Protein AF-A0A925WBC9-F1 (afdb_monomer)

Nearest PDB structures (foldseek):
  9fek-assembly1_D  TM=9.875E-01  e=4.833E-14  Candidatus Nitrospira inopinata
  7esr-assembly1_A  TM=9.666E-01  e=9.501E-12  Synechocystis sp. PCC 6803
  8ryi-assembly1_F  TM=8.924E-01  e=4.440E-08  Aminobacter niigataensis
  8x3g-assembly1_E  TM=9.034E-01  e=8.592E-08  Aminobacter sp. NyZ550
  8ryi-assembly1_D  TM=9.037E-01  e=9.805E-08  Aminobacter niigataensis

Radius of gyration: 14.94 Å; Cα contacts (8 Å, |Δi|>4): 147; chains: 1; bounding box: 36×27×47 Å

Solvent-accessible surface area (backbone atoms only — not comparable to full-atom values): 5908 Å² total; per-residue (Å²): 109,68,71,59,51,55,61,58,51,63,90,45,96,65,41,70,47,79,40,59,52,45,56,30,20,28,94,64,24,60,8,28,90,61,68,33,82,86,39,42,53,71,72,55,51,56,49,49,41,45,56,54,31,55,69,48,62,62,78,46,71,50,80,42,58,77,28,74,95,49,26,68,91,44,45,26,61,50,53,53,50,47,54,52,52,49,32,52,52,28,20,56,74,64,62,49,50,88,70,81,76,88,128

Foldseek 3Di:
DVVVLCVQPVVDPAHEAEAELLLAACVQAQQFPDNDHPHDHLVVLLVVLLVNLLPAAHPYYDYDRGHPVRQDPCRSVVSSVVSVVSSVVSNVVNVNDDDPDDD

pLDDT: mean 94.4, std 6.64, range [55.97, 98.38]

Sequence (103 aa):
AQRALDVAWDGADAVWLSFDVDCLDAAFVPGTGWPEPGGFLPREVLKFIQIIADAAPLAGMEVVECSPPYDNAEITALIATRVICDTLGCLVRSGHLPRRADS

Mean predicted aligned error: 3.59 Å

Structure (mmCIF, N/CA/C/O backbone):
data_AF-A0A925WBC9-F1
#
_entry.id   AF-A0A925WBC9-F1
#
loop_
_atom_site.group_PDB
_atom_site.id
_atom_site.type_symbol
_atom_site.label_atom_id
_atom_site.label_alt_id
_atom_site.label_comp_id
_atom_site.label_asym_id
_atom_site.label_entity_id
_atom_site.label_seq_id
_atom_site.pdbx_PDB_ins_code
_atom_site.Cartn_x
_atom_site.Cartn_y
_atom_site.Cartn_z
_atom_site.occupancy
_atom_site.B_iso_or_equiv
_atom_site.auth_seq_id
_atom_site.auth_comp_id
_atom_site.auth_asym_id
_atom_site.auth_atom_id
_atom_site.pdbx_PDB_model_num
ATOM 1 N N . ALA A 1 1 ? -15.939 -0.891 -3.368 1.00 73.81 1 ALA A N 1
ATOM 2 C CA . ALA A 1 1 ? -15.394 -0.490 -2.056 1.00 73.81 1 ALA A CA 1
ATOM 3 C C . ALA A 1 1 ? -16.293 -0.933 -0.900 1.00 73.81 1 ALA A C 1
ATOM 5 O O . ALA A 1 1 ? -15.864 -1.825 -0.191 1.00 73.81 1 ALA A O 1
ATOM 6 N N . GLN A 1 2 ? -17.532 -0.431 -0.752 1.00 86.50 2 GLN A N 1
ATOM 7 C CA . GLN A 1 2 ? -18.385 -0.743 0.417 1.00 86.50 2 GLN A CA 1
ATOM 8 C C . GLN A 1 2 ? -18.514 -2.243 0.719 1.00 86.50 2 GLN A C 1
ATOM 10 O O . GLN A 1 2 ? -18.143 -2.679 1.795 1.00 86.50 2 GLN A O 1
ATOM 15 N N . ARG A 1 3 ? -18.898 -3.052 -0.276 1.00 94.31 3 ARG A N 1
ATOM 16 C CA . ARG A 1 3 ? -19.011 -4.509 -0.103 1.00 94.31 3 ARG A CA 1
ATOM 17 C C . ARG A 1 3 ? -17.716 -5.178 0.381 1.00 94.31 3 ARG A C 1
ATOM 19 O O . ARG A 1 3 ? -17.786 -6.153 1.112 1.00 94.31 3 ARG A O 1
ATOM 26 N N . ALA A 1 4 ? -16.549 -4.693 -0.047 1.00 92.69 4 ALA A N 1
ATOM 27 C CA . ALA A 1 4 ? -15.270 -5.254 0.387 1.00 92.69 4 ALA A CA 1
ATOM 28 C C . ALA A 1 4 ? -14.982 -4.911 1.855 1.00 92.69 4 ALA A C 1
ATOM 30 O O . ALA 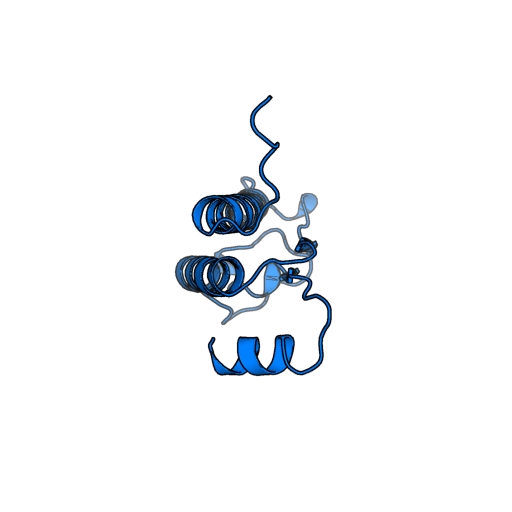A 1 4 ? -14.483 -5.758 2.583 1.00 92.69 4 ALA A O 1
ATOM 31 N N . LEU A 1 5 ? -15.351 -3.702 2.291 1.00 94.31 5 LEU A N 1
ATOM 32 C CA . LEU A 1 5 ? -15.261 -3.303 3.694 1.00 94.31 5 LEU A CA 1
ATOM 33 C C . LEU A 1 5 ? -16.221 -4.113 4.562 1.00 94.31 5 LEU A C 1
ATOM 35 O O . LEU A 1 5 ? -15.799 -4.621 5.591 1.00 94.31 5 LEU A O 1
ATOM 39 N N . ASP A 1 6 ? -17.469 -4.284 4.122 1.00 95.12 6 ASP A N 1
ATOM 40 C CA . ASP A 1 6 ? -18.463 -5.069 4.860 1.00 95.12 6 ASP A CA 1
ATOM 41 C C . ASP A 1 6 ? -17.954 -6.498 5.099 1.00 95.12 6 ASP A C 1
ATOM 43 O O . ASP A 1 6 ? -18.025 -6.999 6.213 1.00 95.12 6 ASP A O 1
ATOM 47 N N . VAL A 1 7 ? -17.371 -7.126 4.070 1.00 96.25 7 VAL A N 1
ATOM 48 C CA . VAL A 1 7 ? -16.775 -8.467 4.181 1.00 96.25 7 VAL A CA 1
ATOM 49 C C . VAL A 1 7 ? -15.535 -8.471 5.075 1.00 96.25 7 VAL A C 1
ATOM 51 O O . VAL A 1 7 ? -15.364 -9.400 5.854 1.00 96.25 7 VAL A O 1
ATOM 54 N N . ALA A 1 8 ? -14.665 -7.463 4.971 1.00 95.19 8 ALA A N 1
ATOM 55 C CA . ALA A 1 8 ? -13.442 -7.401 5.771 1.00 95.19 8 ALA A CA 1
ATOM 56 C C . ALA A 1 8 ? -13.725 -7.248 7.274 1.00 95.19 8 ALA A C 1
ATOM 58 O O . ALA A 1 8 ? -12.960 -7.753 8.090 1.00 95.19 8 ALA A O 1
ATOM 59 N N . TRP A 1 9 ? -14.809 -6.557 7.629 1.00 95.31 9 TRP A N 1
ATOM 60 C CA . TRP A 1 9 ? -15.174 -6.256 9.014 1.00 95.31 9 TRP A CA 1
ATOM 61 C C . TRP A 1 9 ? -16.192 -7.227 9.626 1.00 95.31 9 TRP A C 1
ATOM 63 O O . TRP A 1 9 ? -16.422 -7.173 10.835 1.00 95.31 9 TRP A O 1
ATOM 73 N N . ASP A 1 10 ? -16.800 -8.116 8.839 1.00 96.50 10 ASP A N 1
ATOM 74 C CA . ASP A 1 10 ? -17.783 -9.084 9.333 1.00 96.50 10 ASP A CA 1
ATOM 75 C C . ASP A 1 10 ? -17.135 -10.112 10.277 1.00 96.50 10 ASP A C 1
ATOM 77 O O . ASP A 1 10 ? -16.441 -11.036 9.854 1.00 96.50 10 ASP A O 1
ATOM 81 N N . GLY A 1 11 ? -17.341 -9.923 11.583 1.00 96.19 11 GLY A N 1
ATOM 82 C CA . GLY A 1 11 ? -16.818 -10.802 12.631 1.00 96.19 11 GLY A CA 1
ATOM 83 C C . GLY A 1 11 ? -15.312 -10.681 12.896 1.00 96.19 11 GLY A C 1
ATOM 84 O O . GLY A 1 11 ? -14.767 -11.527 13.604 1.00 96.19 11 GLY A O 1
ATOM 85 N N . ALA A 1 12 ? -14.641 -9.661 12.353 1.00 96.50 12 ALA A N 1
ATOM 86 C CA . ALA A 1 12 ? -13.211 -9.438 12.552 1.00 96.50 12 ALA A CA 1
ATOM 87 C C . ALA A 1 12 ? -12.939 -8.473 13.718 1.00 96.50 12 ALA A C 1
ATOM 89 O O . ALA A 1 12 ? -13.455 -7.357 13.745 1.00 96.50 12 ALA A O 1
ATOM 90 N N . ASP A 1 13 ? -12.062 -8.868 14.645 1.00 95.50 13 ASP A N 1
ATOM 91 C CA . ASP A 1 13 ? -11.597 -7.986 15.729 1.00 95.50 13 ASP A CA 1
ATOM 92 C C . ASP A 1 13 ? -10.668 -6.869 15.218 1.00 95.50 13 ASP A C 1
ATOM 94 O O . ASP A 1 13 ? -10.522 -5.822 15.850 1.00 95.50 13 ASP A O 1
ATOM 98 N N . ALA A 1 14 ? -10.010 -7.101 14.079 1.00 95.62 14 ALA A N 1
ATOM 99 C CA . ALA A 1 14 ? -9.069 -6.181 13.463 1.00 95.62 14 ALA A CA 1
ATOM 100 C C . ALA A 1 14 ? -8.911 -6.450 11.961 1.00 95.62 14 ALA A C 1
ATOM 102 O O . ALA A 1 14 ? -8.966 -7.596 11.517 1.00 95.62 14 ALA A O 1
ATOM 103 N N . VAL A 1 15 ? -8.622 -5.393 11.199 1.00 96.56 15 VAL A N 1
ATOM 104 C CA . VAL A 1 15 ? -8.320 -5.466 9.762 1.00 96.56 15 VAL A CA 1
ATOM 105 C C . VAL A 1 15 ? -6.904 -4.962 9.494 1.00 96.56 15 VAL A C 1
ATOM 107 O O . VAL A 1 15 ? -6.479 -3.935 10.031 1.00 96.56 15 VAL A O 1
ATOM 110 N N . TRP A 1 16 ? -6.181 -5.693 8.646 1.00 97.12 16 TRP A N 1
ATOM 111 C CA . TRP A 1 16 ? -4.835 -5.371 8.175 1.00 97.12 16 TRP A CA 1
ATOM 112 C C . TRP A 1 16 ? -4.869 -5.011 6.690 1.00 97.12 16 TRP A C 1
ATOM 114 O O . TRP A 1 16 ? -5.457 -5.739 5.890 1.00 97.12 16 TRP A O 1
ATOM 124 N N . LEU A 1 17 ? -4.230 -3.902 6.315 1.00 97.38 17 LEU A N 1
ATOM 125 C CA . LEU A 1 17 ? -4.103 -3.498 4.917 1.00 97.38 17 LEU A CA 1
ATOM 126 C C . LEU A 1 17 ? -2.781 -4.016 4.338 1.00 97.38 17 LEU A C 1
ATOM 128 O O . LEU A 1 17 ? -1.740 -3.388 4.509 1.00 97.38 17 LEU A O 1
ATOM 132 N N . SER A 1 18 ? -2.829 -5.143 3.632 1.00 97.62 18 SER A N 1
ATOM 133 C CA . SER A 1 18 ? -1.713 -5.584 2.791 1.00 97.62 18 SER A CA 1
ATOM 134 C C . SER A 1 18 ? -1.862 -4.955 1.410 1.00 97.62 18 SER A C 1
ATOM 136 O O . SER A 1 18 ? -2.885 -5.150 0.748 1.00 97.62 18 SER A O 1
ATOM 138 N N . PHE A 1 19 ? -0.896 -4.125 1.020 1.00 98.06 19 PHE A N 1
ATOM 139 C CA . PHE A 1 19 ? -0.916 -3.416 -0.251 1.00 98.06 19 PHE A CA 1
ATOM 140 C C . PHE A 1 19 ? 0.192 -3.924 -1.171 1.00 98.06 19 PHE A C 1
ATOM 142 O O . PHE A 1 19 ? 1.371 -3.667 -0.937 1.00 98.06 19 PHE A O 1
ATOM 149 N N . ASP A 1 20 ? -0.207 -4.608 -2.235 1.00 97.44 20 ASP A N 1
ATOM 150 C CA . ASP A 1 20 ? 0.687 -5.023 -3.307 1.00 97.44 20 ASP A CA 1
ATOM 151 C C . ASP A 1 20 ? 0.823 -3.908 -4.352 1.00 97.44 20 ASP A C 1
ATOM 153 O O . ASP A 1 20 ? -0.189 -3.405 -4.853 1.00 97.44 20 ASP A O 1
ATOM 157 N N . VAL A 1 21 ? 2.049 -3.480 -4.670 1.00 97.19 21 VAL A N 1
ATOM 158 C CA . VAL A 1 21 ? 2.259 -2.435 -5.685 1.00 97.19 21 VAL A CA 1
ATOM 159 C C . VAL A 1 21 ? 1.913 -2.909 -7.090 1.00 97.19 21 VAL A C 1
ATOM 161 O O . VAL A 1 21 ? 1.552 -2.068 -7.914 1.00 97.19 21 VAL A O 1
ATOM 164 N N . ASP A 1 22 ? 1.981 -4.213 -7.369 1.00 95.50 22 ASP A N 1
ATOM 165 C CA . ASP A 1 22 ? 1.707 -4.748 -8.706 1.00 95.50 22 ASP A CA 1
ATOM 166 C C . ASP A 1 22 ? 0.212 -4.798 -9.059 1.00 95.50 22 ASP A C 1
ATOM 168 O O . ASP A 1 22 ? -0.148 -5.002 -10.216 1.00 95.50 22 ASP A O 1
ATOM 172 N N . CYS A 1 23 ? -0.670 -4.466 -8.104 1.00 96.25 23 CYS A N 1
ATOM 173 C CA . CYS A 1 23 ? -2.081 -4.223 -8.401 1.00 96.25 23 CYS A CA 1
ATOM 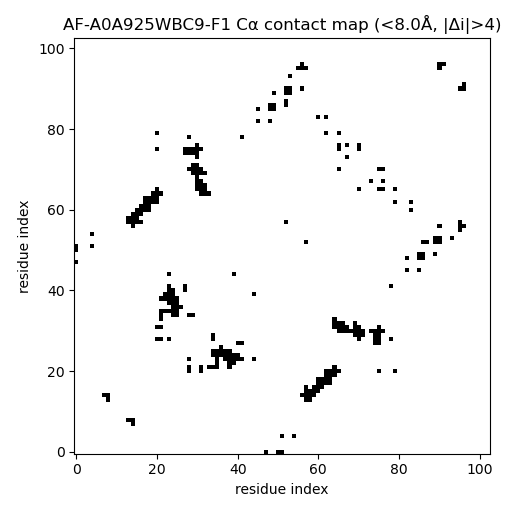174 C C . CYS A 1 23 ? -2.292 -2.973 -9.275 1.00 96.25 23 CYS A C 1
ATOM 176 O O . CYS A 1 23 ? -3.362 -2.803 -9.876 1.00 96.25 23 CYS A O 1
ATOM 178 N N . LEU A 1 24 ? -1.304 -2.068 -9.326 1.00 97.44 24 LEU A N 1
ATOM 179 C CA . LEU A 1 24 ? -1.288 -0.975 -10.288 1.00 97.44 24 LEU A CA 1
ATOM 180 C C . LEU A 1 24 ? -0.918 -1.487 -11.674 1.00 97.44 24 LEU A C 1
ATOM 182 O O . LEU A 1 24 ? -0.102 -2.385 -11.829 1.00 97.44 24 LEU A O 1
ATOM 186 N N . ASP A 1 25 ? -1.459 -0.834 -12.699 1.00 97.31 25 ASP A N 1
ATOM 187 C CA . ASP A 1 25 ? -1.030 -1.103 -14.066 1.00 97.31 25 ASP A CA 1
ATOM 188 C C . ASP A 1 25 ? 0.492 -0.931 -14.208 1.00 97.31 25 ASP A C 1
ATOM 190 O O . ASP A 1 25 ? 1.062 0.077 -13.766 1.00 97.31 25 ASP A O 1
ATOM 194 N N . ALA A 1 26 ? 1.132 -1.906 -14.861 1.00 95.38 26 ALA A N 1
ATOM 195 C CA . ALA A 1 26 ? 2.579 -1.979 -15.055 1.00 95.38 26 ALA A CA 1
ATOM 196 C C . ALA A 1 26 ? 3.215 -0.693 -15.616 1.00 95.38 26 ALA A C 1
ATOM 198 O O . ALA A 1 26 ? 4.399 -0.446 -15.384 1.00 95.38 26 ALA A O 1
ATOM 199 N N . ALA A 1 27 ? 2.457 0.157 -16.323 1.00 95.25 27 ALA A N 1
ATOM 200 C CA . ALA A 1 27 ? 2.954 1.445 -16.805 1.00 95.25 27 ALA A CA 1
ATOM 201 C C . ALA A 1 27 ? 3.346 2.422 -15.677 1.00 95.25 27 ALA A C 1
ATOM 203 O O . ALA A 1 27 ? 4.086 3.374 -15.931 1.00 95.25 27 ALA A O 1
ATOM 204 N N . PHE A 1 28 ? 2.855 2.215 -14.451 1.00 96.25 28 PHE A N 1
ATOM 205 C CA . PHE A 1 28 ? 3.083 3.102 -13.305 1.00 96.25 28 PHE A CA 1
ATOM 206 C C . PHE A 1 28 ? 3.976 2.504 -12.220 1.00 96.25 28 PHE A C 1
ATOM 208 O O . PHE A 1 28 ? 4.409 3.242 -11.339 1.00 96.25 28 PHE A O 1
ATOM 215 N N . VAL A 1 29 ? 4.243 1.200 -12.265 1.00 96.56 29 VAL A N 1
ATOM 216 C CA . VAL A 1 29 ? 5.023 0.477 -11.250 1.00 96.56 29 VAL A CA 1
ATOM 217 C C . VAL A 1 29 ? 6.073 -0.418 -11.915 1.00 96.56 29 VAL A C 1
ATOM 219 O O . VAL A 1 29 ? 6.008 -1.636 -11.813 1.00 96.56 29 VAL A O 1
ATOM 222 N N . PRO A 1 30 ? 7.061 0.146 -12.636 1.00 95.19 30 PRO A N 1
ATOM 223 C CA . PRO A 1 30 ? 8.072 -0.661 -13.328 1.00 95.19 30 PRO A CA 1
ATOM 224 C C . PRO A 1 30 ? 8.976 -1.456 -12.369 1.00 95.19 30 PRO A C 1
ATOM 226 O O . PRO A 1 30 ? 9.616 -2.423 -12.773 1.00 95.19 30 PRO A O 1
ATOM 229 N N . GLY A 1 31 ? 9.036 -1.044 -11.105 1.00 96.38 31 GLY A N 1
ATOM 230 C CA . GLY A 1 31 ? 9.857 -1.607 -10.046 1.00 96.38 31 GLY A CA 1
ATOM 231 C C . GLY A 1 31 ? 9.169 -2.698 -9.241 1.00 96.38 31 GLY A C 1
ATOM 232 O O . GLY A 1 31 ? 9.293 -2.682 -8.024 1.00 96.38 31 GLY A O 1
ATOM 233 N N . THR A 1 32 ? 8.454 -3.618 -9.888 1.00 95.88 32 THR A N 1
ATOM 234 C CA . THR A 1 32 ? 7.942 -4.857 -9.273 1.00 95.88 32 THR A CA 1
ATOM 235 C C . THR A 1 32 ? 8.597 -6.084 -9.909 1.00 95.88 32 THR A C 1
ATOM 237 O O . THR A 1 32 ? 9.100 -6.023 -11.034 1.00 95.88 32 THR A O 1
ATOM 240 N N . GLY A 1 33 ? 8.625 -7.206 -9.184 1.00 93.62 33 GLY A N 1
ATOM 241 C CA . GLY A 1 33 ? 9.048 -8.497 -9.729 1.00 93.62 33 GLY A CA 1
ATOM 242 C C . GLY A 1 33 ? 8.082 -9.061 -10.777 1.00 93.62 33 GLY A C 1
ATOM 243 O O . GLY A 1 33 ? 8.512 -9.847 -11.626 1.00 93.62 33 GLY A O 1
ATOM 244 N N . TRP A 1 34 ? 6.812 -8.645 -10.747 1.00 94.31 34 TRP A N 1
ATOM 245 C CA . TRP A 1 34 ? 5.760 -9.185 -11.606 1.00 94.31 34 TRP A CA 1
ATOM 246 C C . TRP A 1 34 ? 4.861 -8.081 -12.198 1.00 94.31 34 TRP A C 1
ATOM 248 O O . TRP A 1 34 ? 3.777 -7.808 -11.698 1.00 94.31 34 TRP A O 1
ATOM 258 N N . PRO A 1 35 ? 5.297 -7.392 -13.267 1.00 91.69 35 PRO A N 1
ATOM 259 C CA . PRO A 1 35 ? 4.515 -6.304 -13.851 1.00 91.69 35 PRO A CA 1
ATOM 260 C C . PRO A 1 35 ? 3.262 -6.826 -14.575 1.00 91.69 35 PRO A C 1
ATOM 262 O O . PRO A 1 35 ? 3.371 -7.473 -15.622 1.00 91.69 35 PRO A O 1
ATOM 265 N N . GLU A 1 36 ? 2.072 -6.488 -14.065 1.00 89.94 36 GLU A N 1
ATOM 266 C CA . GLU A 1 36 ? 0.787 -6.893 -14.651 1.00 89.94 36 GLU A CA 1
ATOM 267 C C . GLU A 1 36 ? 0.121 -5.776 -15.491 1.00 89.94 36 GLU A C 1
ATOM 269 O O . GLU A 1 36 ? -0.093 -4.656 -15.014 1.00 89.94 36 GLU A O 1
ATOM 274 N N . PRO A 1 37 ? -0.232 -6.033 -16.768 1.00 93.81 37 PRO A N 1
ATOM 275 C CA . PRO A 1 37 ? -0.969 -5.073 -17.587 1.00 93.81 37 PRO A CA 1
ATOM 276 C C . PRO A 1 37 ? -2.469 -5.072 -17.257 1.00 93.81 37 PRO A C 1
ATOM 278 O O . PRO A 1 37 ? -3.078 -6.124 -17.068 1.00 93.81 37 PRO A O 1
ATOM 281 N N . GLY A 1 38 ? -3.102 -3.897 -17.301 1.00 95.25 38 GLY A N 1
ATOM 282 C CA . GLY A 1 38 ? -4.539 -3.733 -17.057 1.00 95.25 38 GLY A CA 1
ATOM 283 C C . GLY A 1 38 ? -4.919 -3.574 -15.584 1.00 95.25 38 GLY A C 1
ATOM 284 O O . GLY A 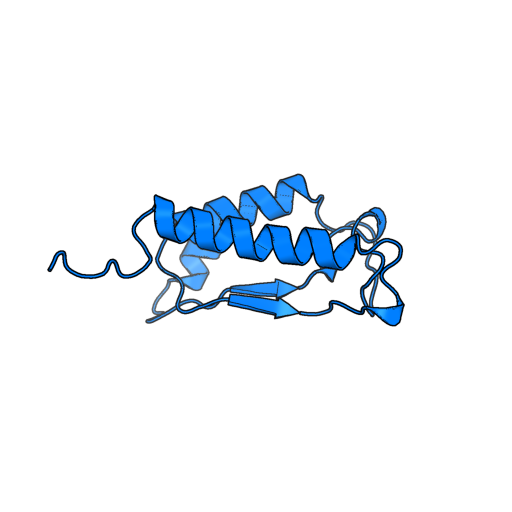1 38 ? -6.100 -3.693 -15.251 1.00 95.25 38 GLY A O 1
ATOM 285 N N . GLY A 1 39 ? -3.937 -3.313 -14.719 1.00 96.81 39 GLY A N 1
ATOM 286 C CA . GLY A 1 39 ? -4.146 -3.017 -13.306 1.00 96.81 39 GLY A CA 1
ATOM 287 C C . GLY A 1 39 ? -4.810 -1.658 -13.056 1.00 96.81 39 GLY A C 1
ATOM 288 O O . GLY A 1 39 ? -5.260 -0.952 -13.966 1.00 96.81 39 GLY A O 1
ATOM 289 N N . PHE A 1 40 ? -4.872 -1.268 -11.786 1.00 97.56 40 PHE A N 1
ATOM 290 C CA . PHE A 1 40 ? -5.482 -0.004 -11.387 1.00 97.56 40 PHE A CA 1
ATOM 291 C C . PHE A 1 40 ? -4.620 1.198 -11.761 1.00 97.56 40 PHE A C 1
ATOM 293 O O . PHE A 1 40 ? -3.389 1.172 -11.730 1.00 97.56 40 PHE A O 1
ATOM 300 N N . LEU A 1 41 ? -5.280 2.318 -12.033 1.00 97.50 41 LEU A N 1
ATOM 301 C CA . LEU A 1 41 ? -4.593 3.587 -12.210 1.00 97.50 41 LEU A CA 1
ATOM 302 C C . LEU A 1 41 ? -4.218 4.162 -10.836 1.00 97.50 41 LEU A C 1
ATOM 304 O O . LEU A 1 41 ? -5.002 4.038 -9.889 1.00 97.50 41 LEU A O 1
ATOM 308 N N . PRO A 1 42 ? -3.100 4.905 -10.707 1.00 96.88 42 PRO A N 1
ATOM 309 C CA . PRO A 1 42 ? -2.669 5.452 -9.418 1.00 96.88 42 PRO A CA 1
ATOM 310 C C . PRO A 1 42 ? -3.760 6.241 -8.683 1.00 96.88 42 PRO A C 1
ATOM 312 O O . PRO A 1 42 ? -3.937 6.115 -7.475 1.00 96.88 42 PRO A O 1
ATOM 315 N N . ARG A 1 43 ? -4.565 7.020 -9.416 1.00 97.00 43 ARG A N 1
ATOM 316 C CA . ARG A 1 43 ? -5.682 7.790 -8.840 1.00 97.00 43 ARG A CA 1
ATOM 317 C C . ARG A 1 43 ? -6.770 6.915 -8.206 1.00 97.00 43 ARG A C 1
ATOM 319 O O . ARG A 1 43 ? -7.424 7.356 -7.266 1.00 97.00 43 ARG A O 1
ATOM 326 N N . GLU A 1 44 ? -6.994 5.718 -8.740 1.00 97.44 44 GLU A N 1
ATOM 327 C CA . GLU A 1 44 ? -8.016 4.785 -8.259 1.00 97.44 44 GLU A CA 1
ATOM 328 C C . GLU A 1 44 ? -7.538 4.129 -6.972 1.00 97.44 44 GLU A C 1
ATOM 330 O O . GLU A 1 44 ? -8.255 4.167 -5.975 1.00 97.44 44 GLU A O 1
ATOM 335 N N . VAL A 1 45 ? -6.285 3.665 -6.958 1.00 97.06 45 VAL A N 1
ATOM 336 C CA . VAL A 1 45 ? -5.630 3.144 -5.753 1.00 97.06 45 VAL A CA 1
ATOM 337 C C . VAL A 1 45 ? -5.656 4.170 -4.628 1.00 97.06 45 VAL A C 1
ATOM 339 O O . VAL A 1 45 ? -6.156 3.872 -3.546 1.00 97.06 45 VAL A O 1
ATOM 342 N N . LEU A 1 46 ? -5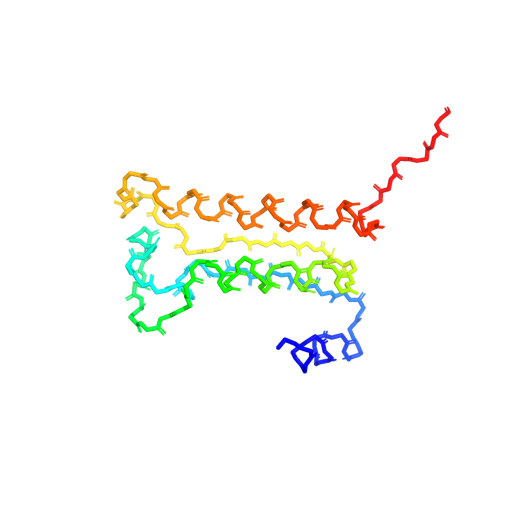.213 5.407 -4.875 1.00 96.81 46 LEU A N 1
ATOM 343 C CA . LEU A 1 46 ? -5.231 6.451 -3.843 1.00 96.81 46 LEU A CA 1
ATOM 344 C C . LEU A 1 46 ? -6.653 6.739 -3.339 1.00 96.81 46 LEU A C 1
ATOM 346 O O . LEU A 1 46 ? -6.849 7.020 -2.156 1.00 96.81 46 LEU A O 1
ATOM 350 N N . LYS A 1 47 ? -7.669 6.620 -4.205 1.00 97.44 47 LYS A N 1
ATOM 351 C CA . LYS A 1 47 ? -9.065 6.740 -3.778 1.00 97.44 47 LYS A CA 1
ATOM 352 C C . LYS A 1 47 ? -9.510 5.557 -2.917 1.00 97.44 47 LYS A C 1
ATOM 354 O O . LYS A 1 47 ? -10.246 5.770 -1.954 1.00 97.44 47 LYS A O 1
ATOM 359 N N . PHE A 1 48 ? -9.081 4.337 -3.233 1.00 96.62 48 PHE A N 1
ATOM 360 C CA . PHE A 1 48 ? -9.360 3.156 -2.415 1.00 96.62 48 PHE A CA 1
ATOM 361 C C . PHE A 1 48 ? -8.712 3.263 -1.040 1.00 96.62 48 PHE A C 1
ATOM 363 O O . PHE A 1 48 ? -9.406 3.052 -0.051 1.00 96.62 48 PHE A O 1
ATOM 370 N N . ILE A 1 49 ? -7.446 3.686 -0.969 1.00 97.31 49 ILE A N 1
ATOM 371 C CA . ILE A 1 49 ? -6.739 3.927 0.295 1.00 97.31 49 ILE A CA 1
ATOM 372 C C . ILE A 1 49 ? -7.510 4.899 1.187 1.00 97.31 49 ILE A C 1
ATOM 374 O O . ILE A 1 49 ? -7.739 4.601 2.356 1.00 97.31 49 ILE A O 1
ATOM 378 N N . GLN A 1 50 ? -7.983 6.018 0.630 1.00 96.75 50 GLN A N 1
ATOM 379 C CA . GLN A 1 50 ? -8.809 6.969 1.380 1.00 96.75 50 GLN A CA 1
ATOM 380 C C . GLN A 1 50 ? -10.082 6.314 1.919 1.00 96.75 50 GLN A C 1
ATOM 382 O O . GLN A 1 50 ? -10.376 6.443 3.100 1.00 96.75 50 GLN A O 1
ATOM 387 N N . ILE A 1 51 ? -10.821 5.582 1.076 1.00 96.62 51 ILE A N 1
ATOM 388 C CA . ILE A 1 51 ? -12.067 4.919 1.490 1.00 96.62 51 ILE A CA 1
ATOM 389 C C . ILE A 1 51 ? -11.807 3.882 2.591 1.00 96.62 51 ILE A C 1
ATOM 391 O O . ILE A 1 51 ? -12.583 3.805 3.537 1.00 96.62 51 ILE A O 1
ATOM 395 N N . ILE A 1 52 ? -10.735 3.095 2.478 1.00 96.06 52 ILE A N 1
ATOM 396 C CA . ILE A 1 52 ? -10.391 2.047 3.445 1.00 96.06 52 ILE A CA 1
ATOM 397 C C . ILE A 1 52 ? -9.981 2.664 4.785 1.00 96.06 52 ILE A C 1
ATOM 399 O O . ILE A 1 52 ? -10.531 2.299 5.820 1.00 96.06 52 ILE A O 1
ATOM 403 N N . ALA A 1 53 ? -9.050 3.618 4.768 1.00 96.44 53 ALA A N 1
ATOM 404 C CA . ALA A 1 53 ? -8.503 4.218 5.983 1.00 96.44 53 ALA A CA 1
ATOM 405 C C . ALA A 1 53 ? -9.497 5.147 6.707 1.00 96.44 53 ALA A C 1
ATOM 407 O O . ALA A 1 53 ? -9.434 5.283 7.931 1.00 96.44 53 ALA A O 1
ATOM 408 N N . ASP A 1 54 ? -10.427 5.771 5.974 1.00 95.81 54 ASP A N 1
ATOM 409 C CA . ASP A 1 54 ? -11.491 6.594 6.560 1.00 95.81 54 ASP A CA 1
ATOM 410 C C . ASP A 1 54 ? -12.654 5.761 7.122 1.00 95.81 54 ASP A C 1
ATOM 412 O O . ASP A 1 54 ? -13.425 6.279 7.925 1.00 95.81 54 ASP A O 1
ATOM 416 N N . ALA A 1 55 ? -12.802 4.490 6.733 1.00 93.56 55 ALA A N 1
ATOM 417 C CA . ALA A 1 55 ? -13.941 3.674 7.153 1.00 93.56 55 ALA A CA 1
ATOM 418 C C . ALA A 1 55 ? -13.861 3.224 8.619 1.00 93.56 55 ALA A C 1
ATOM 420 O O . ALA A 1 55 ? -14.867 3.256 9.325 1.00 93.56 55 ALA A O 1
ATOM 421 N N . ALA A 1 56 ? -12.684 2.779 9.063 1.00 93.06 56 ALA A N 1
ATOM 422 C CA . ALA A 1 56 ? -12.471 2.210 10.392 1.00 93.06 56 ALA A CA 1
ATOM 423 C C . ALA A 1 56 ? -10.970 2.191 10.747 1.00 93.06 56 ALA A C 1
ATOM 425 O O . ALA A 1 56 ? -10.128 2.297 9.847 1.00 93.06 56 ALA A O 1
ATOM 426 N N . PRO A 1 57 ? -10.600 2.063 12.036 1.00 94.25 57 PRO A N 1
ATOM 427 C CA . PRO A 1 57 ? -9.203 1.914 12.428 1.00 94.25 57 PRO A CA 1
ATOM 428 C C . PRO A 1 57 ? -8.595 0.630 11.864 1.00 94.25 57 PRO A C 1
ATOM 430 O O . PRO A 1 57 ? -9.200 -0.429 11.938 1.00 94.25 57 PRO A O 1
ATOM 433 N N . LEU A 1 58 ? -7.377 0.709 11.334 1.00 96.00 58 LEU A N 1
ATOM 434 C CA . LEU A 1 58 ? -6.620 -0.456 10.874 1.00 96.00 58 LEU A CA 1
ATOM 435 C C . LEU A 1 58 ? -5.655 -0.909 11.972 1.00 96.00 58 LEU A C 1
ATOM 437 O O . LEU A 1 58 ? -5.051 -0.072 12.644 1.00 96.00 58 LEU A O 1
ATOM 441 N N . ALA A 1 59 ? -5.455 -2.221 12.119 1.00 96.00 59 ALA A N 1
ATOM 442 C CA . ALA A 1 59 ? -4.412 -2.752 13.005 1.00 96.00 59 ALA A CA 1
ATOM 443 C C . ALA A 1 59 ? -2.999 -2.453 12.486 1.00 96.00 59 ALA A C 1
ATOM 445 O O . ALA A 1 59 ? -2.046 -2.395 13.260 1.00 96.00 59 ALA A O 1
ATOM 446 N N . GLY A 1 60 ? -2.874 -2.240 11.180 1.00 95.81 60 GLY A N 1
ATOM 447 C CA . GLY A 1 60 ? -1.652 -1.804 10.534 1.00 95.81 60 GLY A CA 1
ATOM 448 C C . GLY A 1 60 ? -1.742 -1.947 9.024 1.00 95.81 60 GLY A C 1
ATOM 449 O O . GLY A 1 60 ? -2.812 -2.218 8.466 1.00 95.81 60 GLY A O 1
ATOM 450 N N . MET A 1 61 ? -0.605 -1.724 8.376 1.00 97.69 61 MET A N 1
ATOM 451 C CA . MET A 1 61 ? -0.455 -1.888 6.943 1.00 97.69 61 MET A CA 1
ATOM 452 C C . MET A 1 61 ? 0.950 -2.361 6.594 1.00 97.69 61 MET A C 1
ATOM 454 O O . MET A 1 61 ? 1.906 -2.096 7.326 1.00 97.69 61 MET A O 1
ATOM 458 N N . GLU A 1 62 ? 1.073 -2.953 5.418 1.00 98.06 62 GLU A N 1
ATOM 459 C CA . GLU A 1 62 ? 2.346 -3.221 4.760 1.00 98.06 62 GLU A CA 1
ATOM 460 C C . GLU A 1 62 ? 2.248 -2.871 3.277 1.00 98.06 62 GLU A C 1
ATOM 462 O O . GLU A 1 62 ? 1.157 -2.832 2.707 1.00 98.06 62 GLU A O 1
ATOM 467 N N . VAL A 1 63 ? 3.403 -2.613 2.668 1.00 98.31 63 VAL A N 1
ATOM 468 C CA . VAL A 1 63 ? 3.545 -2.477 1.220 1.00 98.31 63 VAL A CA 1
ATOM 469 C C . VAL A 1 63 ? 4.526 -3.538 0.746 1.00 98.31 63 VAL A C 1
ATOM 471 O O . VAL A 1 63 ? 5.634 -3.617 1.281 1.00 98.31 63 VAL A O 1
ATOM 474 N N . VAL A 1 64 ? 4.110 -4.346 -0.225 1.00 97.69 64 VAL A N 1
ATOM 475 C CA . VAL A 1 64 ? 4.872 -5.486 -0.754 1.00 97.69 64 VAL A CA 1
ATOM 476 C C . VAL A 1 64 ? 5.168 -5.310 -2.246 1.00 97.69 64 VAL A C 1
ATOM 478 O O . VAL A 1 64 ? 4.727 -4.339 -2.855 1.00 97.69 64 VAL A O 1
ATOM 481 N N . GLU A 1 65 ? 5.989 -6.208 -2.796 1.00 97.00 65 GLU A N 1
ATOM 482 C CA . GLU A 1 65 ? 6.394 -6.276 -4.215 1.00 97.00 65 GLU A CA 1
ATOM 483 C C . GLU A 1 65 ? 7.127 -5.051 -4.788 1.00 97.00 65 GLU A C 1
ATOM 485 O O . GLU A 1 65 ? 7.330 -4.919 -5.994 1.00 97.00 65 GLU A O 1
ATOM 490 N N . CYS A 1 6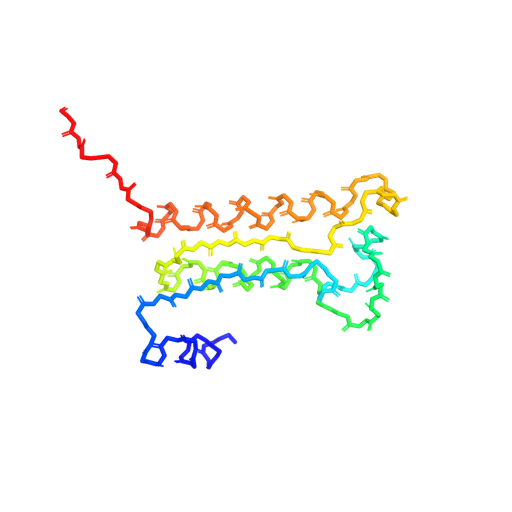6 ? 7.651 -4.178 -3.930 1.00 97.00 66 CYS A N 1
ATOM 491 C CA . CYS A 1 66 ? 8.667 -3.219 -4.349 1.00 97.00 66 CYS A CA 1
ATOM 492 C C . CYS A 1 66 ? 9.995 -3.941 -4.637 1.00 97.00 66 CYS A C 1
ATOM 494 O O . CYS A 1 66 ? 10.614 -4.517 -3.741 1.00 97.00 66 CYS A O 1
ATOM 496 N N . SER A 1 67 ? 10.491 -3.818 -5.864 1.00 96.56 67 SER A N 1
ATOM 497 C CA . SER A 1 67 ? 11.785 -4.317 -6.325 1.00 96.56 67 SER A CA 1
ATOM 498 C C . SER A 1 67 ? 12.692 -3.154 -6.760 1.00 96.56 67 SER A C 1
ATOM 500 O O . SER A 1 67 ? 12.679 -2.751 -7.928 1.00 96.56 67 SER A O 1
ATOM 502 N N . PRO A 1 68 ? 13.538 -2.622 -5.849 1.00 95.00 68 PRO A N 1
ATOM 503 C CA . PRO A 1 68 ? 14.485 -1.548 -6.162 1.00 95.00 68 PRO A CA 1
ATOM 504 C C . PRO A 1 68 ? 15.383 -1.802 -7.387 1.00 95.00 68 PRO A C 1
ATOM 506 O O . PRO A 1 68 ? 15.650 -0.851 -8.117 1.00 95.00 68 PRO A O 1
ATOM 509 N N . PRO A 1 69 ? 15.837 -3.042 -7.680 1.00 95.50 69 PRO A N 1
ATOM 510 C CA . PRO A 1 69 ? 16.611 -3.316 -8.892 1.00 95.50 69 PRO A CA 1
ATOM 511 C C . PRO A 1 69 ? 15.883 -3.007 -10.207 1.00 95.50 69 PRO A C 1
ATOM 513 O O . PRO A 1 69 ? 16.548 -2.733 -11.206 1.00 95.50 69 PRO A O 1
ATOM 516 N N . TYR A 1 70 ? 14.549 -3.067 -10.222 1.00 94.62 70 TYR A N 1
ATOM 517 C CA . TYR A 1 70 ? 13.731 -2.785 -11.407 1.00 94.62 70 TYR A CA 1
ATOM 518 C C . TYR A 1 70 ? 13.146 -1.367 -11.403 1.00 94.62 70 TYR A C 1
ATOM 520 O O . TYR A 1 70 ? 12.604 -0.917 -12.412 1.00 94.62 70 TYR A O 1
ATOM 528 N N . ASP A 1 71 ? 13.276 -0.638 -10.293 1.00 96.31 71 ASP A N 1
ATOM 529 C CA . ASP A 1 71 ? 12.608 0.644 -10.113 1.00 96.31 71 ASP A CA 1
ATOM 530 C C . ASP A 1 71 ? 13.384 1.801 -10.749 1.00 96.31 71 ASP A C 1
ATOM 532 O O . ASP A 1 71 ? 14.196 2.490 -10.124 1.00 96.31 71 ASP A O 1
ATOM 536 N N . ASN A 1 72 ? 13.143 2.021 -12.040 1.00 92.81 72 ASN A N 1
ATOM 537 C CA . ASN A 1 72 ? 13.732 3.152 -12.738 1.00 92.81 72 ASN A CA 1
ATOM 538 C C . ASN A 1 72 ? 13.170 4.473 -12.194 1.00 92.81 72 ASN A C 1
ATOM 540 O O . ASN A 1 72 ? 11.957 4.654 -12.130 1.00 92.81 72 ASN A O 1
ATOM 544 N N . ALA A 1 73 ? 14.064 5.400 -11.842 1.00 95.38 73 ALA A N 1
ATOM 545 C CA . ALA A 1 73 ? 13.711 6.719 -11.315 1.00 95.38 73 ALA A CA 1
ATOM 546 C C . ALA A 1 73 ? 12.804 6.682 -10.066 1.00 95.38 73 ALA A C 1
ATOM 548 O O . ALA A 1 73 ? 12.078 7.644 -9.818 1.00 95.38 73 ALA A O 1
ATOM 549 N N . GLU A 1 74 ? 12.865 5.591 -9.290 1.00 97.19 74 GLU A N 1
ATOM 550 C CA . GLU A 1 74 ? 12.172 5.438 -7.999 1.00 97.19 74 GLU A CA 1
ATOM 551 C C . GLU A 1 74 ? 10.640 5.554 -8.103 1.00 97.19 74 GLU A C 1
ATOM 553 O O . GLU A 1 74 ? 9.956 5.859 -7.125 1.00 97.19 74 GLU A O 1
ATOM 558 N N . ILE A 1 75 ? 10.077 5.346 -9.296 1.00 96.94 75 ILE A N 1
ATOM 559 C CA . ILE A 1 75 ? 8.654 5.573 -9.577 1.00 96.94 75 ILE A CA 1
ATOM 560 C C . ILE A 1 75 ? 7.774 4.713 -8.655 1.00 96.94 75 ILE A C 1
ATOM 562 O O . ILE A 1 75 ? 6.797 5.200 -8.077 1.00 96.94 75 ILE A O 1
ATOM 566 N N . THR A 1 76 ? 8.148 3.450 -8.479 1.00 97.56 76 THR A N 1
A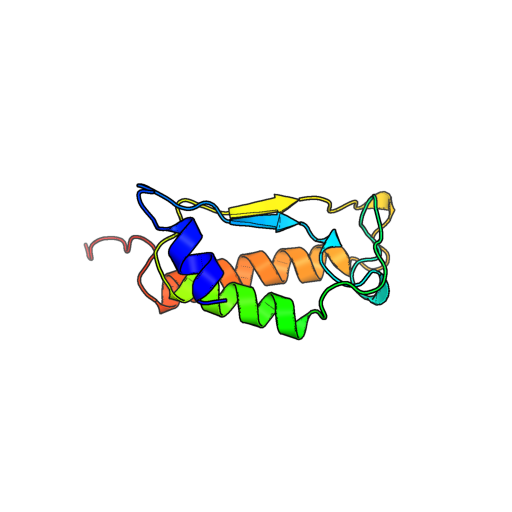TOM 567 C CA . THR A 1 76 ? 7.418 2.467 -7.670 1.00 97.56 76 THR A CA 1
ATOM 568 C C . THR A 1 76 ? 7.581 2.765 -6.185 1.00 97.56 76 THR A C 1
ATOM 570 O O . THR A 1 76 ? 6.602 2.797 -5.437 1.00 97.56 76 THR A O 1
ATOM 573 N N . ALA A 1 77 ? 8.799 3.089 -5.750 1.00 97.62 77 ALA A N 1
ATOM 574 C CA . ALA A 1 77 ? 9.073 3.511 -4.381 1.00 97.62 77 ALA A CA 1
ATOM 575 C C . ALA A 1 77 ? 8.299 4.788 -4.003 1.00 97.62 77 ALA A C 1
ATOM 577 O O . ALA A 1 77 ? 7.793 4.905 -2.881 1.00 97.62 77 ALA A O 1
ATOM 578 N N . LEU A 1 78 ? 8.147 5.736 -4.933 1.00 97.62 78 LEU A N 1
ATOM 579 C CA . LEU A 1 78 ? 7.384 6.965 -4.718 1.00 97.62 78 LEU A CA 1
ATOM 580 C C . LEU A 1 78 ? 5.885 6.695 -4.557 1.00 97.62 78 LEU A C 1
ATOM 582 O O . LEU A 1 78 ? 5.269 7.264 -3.650 1.00 97.62 78 LEU A O 1
ATOM 586 N N . ILE A 1 79 ? 5.283 5.826 -5.380 1.00 97.12 79 ILE A N 1
ATOM 587 C CA . ILE A 1 79 ? 3.859 5.491 -5.213 1.00 97.12 79 ILE A CA 1
ATOM 588 C C . ILE A 1 79 ? 3.617 4.651 -3.952 1.00 97.12 79 ILE A C 1
ATOM 590 O O . ILE A 1 79 ? 2.665 4.933 -3.224 1.00 97.12 79 ILE A O 1
ATOM 594 N N . ALA A 1 80 ? 4.514 3.718 -3.620 1.00 97.94 80 ALA A N 1
ATOM 595 C CA . ALA A 1 80 ? 4.489 2.974 -2.359 1.00 97.94 80 ALA A CA 1
ATOM 596 C C . ALA A 1 80 ? 4.531 3.919 -1.148 1.00 97.94 80 ALA A C 1
ATOM 598 O O . ALA A 1 80 ? 3.681 3.855 -0.256 1.00 97.94 80 ALA A O 1
ATOM 599 N N . THR A 1 81 ? 5.465 4.875 -1.158 1.00 98.06 81 THR A N 1
ATOM 600 C CA . THR A 1 81 ? 5.568 5.918 -0.126 1.00 98.06 81 THR A CA 1
ATOM 601 C C . THR A 1 81 ? 4.286 6.738 -0.049 1.00 98.06 81 THR A C 1
ATOM 603 O O . THR A 1 81 ? 3.790 7.033 1.040 1.00 98.06 81 THR A O 1
ATOM 606 N N . ARG A 1 82 ? 3.706 7.092 -1.201 1.00 98.00 82 ARG A N 1
ATOM 607 C CA . ARG A 1 82 ? 2.464 7.859 -1.247 1.00 98.00 82 ARG A CA 1
ATOM 608 C C . ARG A 1 82 ? 1.290 7.097 -0.635 1.00 98.00 82 ARG A C 1
ATOM 610 O O . ARG A 1 82 ? 0.515 7.712 0.090 1.00 98.00 82 ARG A O 1
ATOM 617 N N . VAL A 1 83 ? 1.174 5.793 -0.880 1.00 98.25 83 VAL A N 1
ATOM 618 C CA . VAL A 1 83 ? 0.143 4.932 -0.276 1.00 98.25 83 VAL A CA 1
ATOM 619 C C . VAL A 1 83 ? 0.280 4.886 1.246 1.00 98.25 83 VAL A C 1
ATOM 621 O O . VAL A 1 83 ? -0.718 5.051 1.951 1.00 98.25 83 VAL A O 1
ATOM 624 N N . ILE A 1 84 ? 1.504 4.751 1.764 1.00 98.38 84 ILE A N 1
ATOM 625 C CA . ILE A 1 84 ? 1.773 4.787 3.211 1.00 98.38 84 ILE A CA 1
ATOM 626 C C . ILE A 1 84 ? 1.361 6.141 3.800 1.00 98.38 84 ILE A C 1
ATOM 628 O O . ILE A 1 84 ? 0.593 6.198 4.763 1.00 98.38 84 ILE A O 1
ATOM 632 N N . CYS A 1 85 ? 1.827 7.239 3.202 1.00 98.06 85 CYS A N 1
ATOM 633 C CA . CYS A 1 85 ? 1.527 8.592 3.667 1.00 98.06 85 CYS A CA 1
ATOM 634 C C . CYS A 1 85 ? 0.028 8.910 3.624 1.00 98.06 85 CYS A C 1
ATOM 636 O O . CYS A 1 85 ? -0.497 9.470 4.587 1.00 98.06 85 CYS A O 1
ATOM 638 N N . ASP A 1 86 ? -0.671 8.543 2.547 1.00 97.56 86 ASP A N 1
ATOM 639 C CA . ASP A 1 86 ? -2.114 8.767 2.441 1.00 97.56 86 ASP A CA 1
ATOM 640 C C . ASP A 1 86 ? -2.863 7.919 3.474 1.00 97.56 86 ASP A C 1
ATOM 642 O O . ASP A 1 86 ? -3.744 8.451 4.144 1.00 97.56 86 ASP A O 1
ATOM 646 N N . THR A 1 87 ? -2.484 6.654 3.687 1.00 97.94 87 THR A N 1
ATOM 647 C CA . THR A 1 87 ? -3.103 5.800 4.718 1.00 97.94 87 THR A CA 1
ATOM 648 C C . THR A 1 87 ? -2.961 6.426 6.103 1.00 97.94 87 THR A C 1
ATOM 650 O O . THR A 1 87 ? -3.962 6.672 6.778 1.00 97.94 87 THR A O 1
ATOM 653 N N . LEU A 1 88 ? -1.733 6.768 6.511 1.00 97.00 88 LEU A N 1
ATOM 654 C CA . LEU A 1 88 ? -1.469 7.409 7.802 1.00 97.00 88 LEU A CA 1
ATOM 655 C C . LEU A 1 88 ? -2.204 8.749 7.929 1.00 97.00 88 LEU A C 1
ATOM 657 O O . LEU A 1 88 ? -2.835 9.016 8.952 1.00 97.00 88 LEU A O 1
ATOM 661 N N . GLY A 1 89 ? -2.174 9.577 6.883 1.00 96.75 89 GLY A N 1
ATOM 662 C CA . GLY A 1 89 ? -2.860 10.867 6.858 1.00 96.75 89 GLY A CA 1
ATOM 663 C C . GLY A 1 89 ? -4.377 10.738 7.008 1.00 96.75 89 GLY A C 1
ATOM 664 O O . GLY A 1 89 ? -4.996 11.539 7.7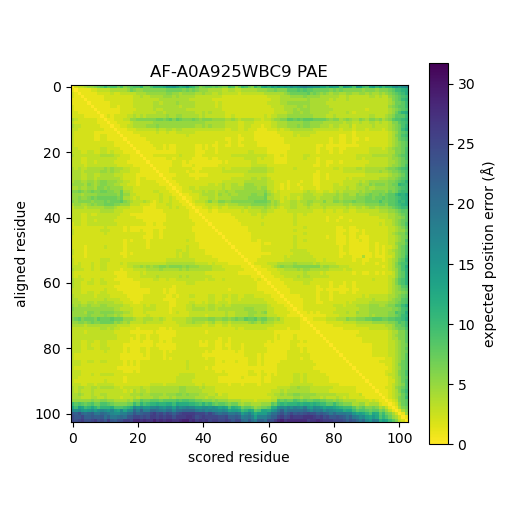12 1.00 96.75 89 GLY A O 1
ATOM 665 N N . CYS A 1 90 ? -4.980 9.719 6.394 1.00 97.38 90 CYS A N 1
ATOM 666 C CA . CYS A 1 90 ? -6.399 9.405 6.551 1.00 97.38 90 CYS A CA 1
ATOM 667 C C . CYS A 1 90 ? -6.716 8.927 7.971 1.00 97.38 90 CYS A C 1
ATOM 669 O O . CYS A 1 90 ? -7.617 9.475 8.602 1.00 97.38 90 CYS A O 1
ATOM 671 N N . LEU A 1 91 ? -5.922 8.008 8.529 1.00 96.75 91 LEU A N 1
ATOM 672 C CA . LEU A 1 91 ? -6.131 7.522 9.896 1.00 96.75 91 LEU A CA 1
ATOM 673 C C . LEU A 1 91 ? -6.007 8.647 10.942 1.00 96.75 91 LEU A C 1
ATOM 675 O O . LEU A 1 91 ? -6.791 8.698 11.889 1.00 96.75 91 LEU A O 1
ATOM 679 N N . VAL A 1 92 ? -5.068 9.587 10.768 1.00 95.56 92 VAL A N 1
ATOM 680 C CA . VAL A 1 92 ? -4.956 10.782 11.630 1.00 95.56 92 VAL A CA 1
ATOM 681 C C . VAL A 1 92 ? -6.192 11.670 11.498 1.00 95.56 92 VAL A C 1
ATOM 683 O O . VAL A 1 92 ? -6.794 12.051 12.508 1.00 95.56 92 VAL A O 1
ATOM 686 N N . ARG A 1 93 ? -6.566 12.008 10.258 1.00 95.00 93 ARG A N 1
ATOM 687 C CA . ARG A 1 93 ? -7.691 12.903 9.954 1.00 95.00 93 ARG A CA 1
ATOM 688 C C . ARG A 1 93 ? -9.009 12.357 10.500 1.00 95.00 93 ARG A C 1
ATOM 690 O O . ARG A 1 93 ? -9.781 13.122 11.070 1.00 95.00 93 ARG A O 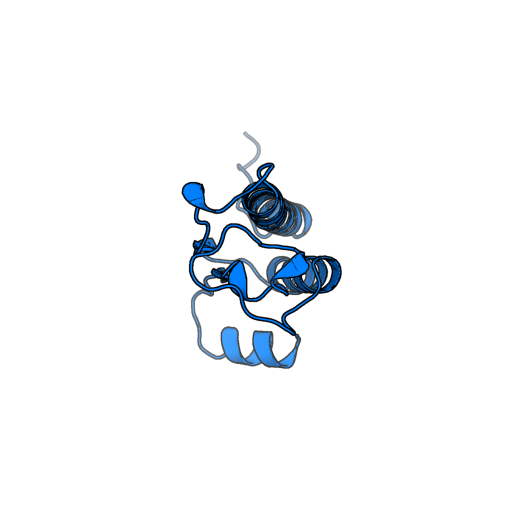1
ATOM 697 N N . SER A 1 94 ? -9.223 11.054 10.369 1.00 95.50 94 SER A N 1
ATOM 698 C CA . SER A 1 94 ? -10.437 10.352 10.800 1.00 95.50 94 SER A CA 1
ATOM 699 C C . SER A 1 94 ? -10.424 9.982 12.288 1.00 95.50 94 SER A C 1
ATOM 701 O O . SER A 1 94 ? -11.409 9.477 12.813 1.00 95.50 94 SER A O 1
ATOM 703 N N . GLY A 1 95 ? -9.338 10.291 13.012 1.00 94.75 95 GLY A N 1
ATOM 704 C CA . GLY A 1 95 ? -9.238 10.044 14.454 1.00 94.75 95 GLY A CA 1
ATOM 705 C C . GLY A 1 95 ? -9.069 8.568 14.819 1.00 94.75 95 GLY A C 1
ATOM 706 O O . GLY A 1 95 ? -9.356 8.183 15.946 1.00 94.75 95 GLY A O 1
ATOM 707 N N . HIS A 1 96 ? -8.603 7.756 13.872 1.00 94.50 96 HIS A N 1
ATOM 708 C CA . HIS A 1 96 ? -8.413 6.316 14.020 1.00 94.50 96 HIS A CA 1
ATOM 709 C C . HIS A 1 96 ? -7.056 5.936 14.624 1.00 94.50 96 HIS A C 1
ATOM 711 O O . HIS A 1 96 ? -6.897 4.813 15.098 1.00 94.50 96 HIS A O 1
ATOM 717 N N . LEU A 1 97 ? -6.081 6.853 14.639 1.00 89.06 97 LEU A N 1
ATOM 718 C CA . LEU A 1 97 ? -4.852 6.662 15.411 1.00 89.06 97 LEU A CA 1
ATOM 719 C C . LEU A 1 97 ? -5.025 7.143 16.858 1.00 89.06 97 LEU A C 1
ATOM 721 O O . LEU A 1 97 ? -5.617 8.206 17.077 1.00 89.06 97 LEU A O 1
ATOM 725 N N . PRO A 1 98 ? -4.448 6.427 17.844 1.00 80.88 98 PRO A N 1
ATOM 726 C CA . PRO A 1 98 ? -4.405 6.892 19.222 1.00 80.88 98 PRO A CA 1
ATOM 727 C C . PRO A 1 98 ? -3.762 8.279 19.300 1.00 80.88 98 PRO A C 1
ATOM 729 O O . PRO A 1 98 ? -2.633 8.484 18.847 1.00 80.88 98 PRO A O 1
ATOM 732 N N . ARG A 1 99 ? -4.463 9.243 19.898 1.00 78.81 99 ARG A N 1
ATOM 733 C CA . ARG A 1 99 ? -3.862 10.527 20.271 1.00 78.81 99 ARG A CA 1
ATOM 734 C C . ARG A 1 99 ? -3.215 10.370 21.639 1.00 78.81 99 ARG A C 1
ATOM 736 O O . ARG A 1 99 ? -3.767 9.695 22.509 1.00 78.81 99 ARG A O 1
ATOM 743 N N . ARG A 1 100 ? -2.048 10.988 21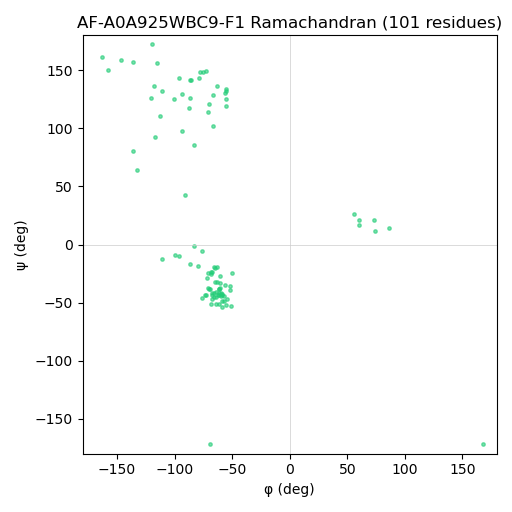.847 1.00 76.69 100 ARG A N 1
ATOM 744 C CA . ARG A 1 100 ? -1.542 11.170 23.213 1.00 76.69 100 ARG A CA 1
ATOM 745 C C . ARG A 1 100 ? -2.629 11.896 24.004 1.00 76.69 100 ARG A C 1
ATOM 747 O O . ARG A 1 100 ? -3.174 12.873 23.502 1.00 76.69 100 ARG A O 1
ATOM 754 N N . ALA A 1 101 ? -2.952 11.395 25.194 1.00 71.62 101 ALA A N 1
ATOM 755 C CA . ALA A 1 101 ? -3.745 12.170 26.133 1.00 71.62 101 ALA A CA 1
ATOM 756 C C . ALA A 1 101 ? -3.004 13.489 26.376 1.00 71.62 101 ALA A C 1
ATOM 758 O O . ALA A 1 101 ? -1.787 13.463 26.595 1.00 71.62 101 ALA A O 1
ATOM 759 N N . ASP A 1 102 ? -3.716 14.609 26.267 1.00 66.75 102 ASP A N 1
ATOM 760 C CA . ASP A 1 102 ? -3.163 15.918 26.594 1.00 66.75 102 ASP A CA 1
ATOM 761 C C . ASP A 1 102 ? -2.636 15.851 28.038 1.00 66.75 102 ASP A C 1
ATOM 763 O O . ASP A 1 102 ? -3.379 15.502 28.959 1.00 66.75 102 ASP A O 1
ATOM 767 N N . SER A 1 103 ? -1.329 16.070 28.202 1.00 55.97 103 SER A N 1
ATOM 768 C CA . SER A 1 103 ? -0.652 16.144 29.502 1.00 55.97 103 SER A CA 1
ATOM 769 C C . SER A 1 103 ? -0.960 17.450 30.211 1.00 55.97 103 SER A C 1
ATOM 771 O O . SER A 1 103 ? -0.844 18.486 29.513 1.00 55.97 103 SER A O 1
#

Secondary structure (DSSP, 8-state):
-HHHHHHHHTT-S--EEEEEGGGB-TTT--SSSS--TT-B-HHHHHHHHHHHHHHS--SEEEEE---GGG-GGGHHHHHHHHHHHHHHHHHHHTT-SPPPPP-

=== Feature glossary ===
The record interleaves many kinds of information about one protein. Here is each kind framed as the question it answers.

Q: Are the domains correctly placed relative to each other?
A: Predicted aligned error is AlphaFold's pairwise confidence. Unlike pLDDT (per-residue), PAE is per-residue-pair and captures whether two parts of the structure are correctly placed relative to each other. Units are ångströms of expected positional error.

Q: Which residues are in helices, strands, or loops?
A: Eight-state secondary structure (DSSP): H is the canonical α-helix, G the tighter 3₁₀-helix, I the wider π-helix; E/B are β-structure, T and S are turns and bends, and '-' is everything else. DSSP derives these from the pattern of main-chain N–H···O=C hydrogen bonds, not from the sequence.

Q: What if only a Cα trace is available?
A: P-SEA three-state annotation labels each residue as helix, strand, or coil based purely on the geometry of the Cα trace. It serves as a fallback when the full backbone (and thus DSSP) is unavailable.

Q: What are the backbone torsion angles?
A: φ (phi) and ψ (psi) are the two rotatable backbone dihedrals per residue: φ is the C(i-1)–N–Cα–C torsion, ψ is the N–Cα–C–N(i+1) torsion, both in degrees on (−180°, 180°]. α-helical residues cluster near (−60°, −45°); β-strand residues near (−120°, +130°). A Ramachandran plot is simply a scatter of (φ, ψ) for every residue.

Q: What known structures does this most resemble?
A: Structural nearest neighbors (via Foldseek easy-search vs the PDB). Reported per hit: target PDB id, E-value, and alignment TM-score. A TM-score above ~0.5 is the conventional threshold for 'same fold'.

Q: What family and function is it annotated with?
A: Database cross-references. InterPro integrates a dozen domain/family signature databases into unified entries with residue-range hits. GO terms attach function/process/location labels with evidence codes. CATH codes position the fold in a four-level structural taxonomy. Organism is the NCBI-taxonomy species name.

Q: Which residues are buried vs exposed?
A: Solvent accessibility: the surface area of each residue that a 1.4 Å water probe can touch, in Å². When only backbone atoms are present the absolute values are lower than full-atom SASA (side chains contribute most of the area) and are flagged as backbone-only.

Q: What do the diagnostic plots show?
A: Three diagnostic plots accompany the record. The Cα contact map visualizes the tertiary structure as a 2D adjacency matrix (8 Å cutoff, sequence-local contacts suppressed). The Ramachandran plot shows the distribution of backbone (φ, ψ) torsions, with points in the α and β basins reflecting secondary structure content. The PAE plot shows AlphaFold's inter-residue confidence as a color matrix.

Q: What is the amino-acid chain?
A: The amino-acid sequence is the protein's primary structure: the linear order of residues from the N-terminus to the C-terminus, written in one-letter code. Everything else here — the 3D coordinates, the secondary structure, the domain annotations — is ultimately a consequence of this string.

Q: What do the rendered images show?
A: The six renders are orthographic views along the three Cartesian axes in both directions. Representation (cartoon, sticks, or surface) and color scheme (sequence-rainbow or by-chain) vary across proteins so the training set covers all the common visualization conventions.

Q: Where is each backbone atom in 3D?
A: The mmCIF table is the protein's shape written out atom by atom. For each backbone N, Cα, C, and carbonyl O, it records an (x, y, z) coordinate triple in Å plus the residue type, chain letter, and residue number.

Q: How mobile is each atom in the crystal?
A: For experimental (PDB) structures, the B-factor (temperature factor) quantifies the positional spread of each atom in the crystal — a combination of thermal vibration and static disorder — in units of Å². High B-factors mark flexible loops or poorly resolved regions; low B-factors mark the rigid, well-ordered core.

Q: How big and how compact is the whole molecule?
A: Three whole-structure scalars: the radius of gyration (RMS distance of Cα from centroid, in Å), the count of Cα–Cα contacts (pairs closer than 8 Å and separated by more than four residues in sequence — i.e. tertiary, not local, contacts), and the bounding-box dimensions. Together they distinguish compact globular folds from extended fibres or disordered chains.

Q: What does the local fold look like, residue by residue?
A: A 3Di character summarizes, for each residue, the relative orientation of the Cα frame of its nearest spatial neighbor. Because it encodes fold topology rather than chemistry, 3Di alignments detect remote structural similarity that sequence alignment misses.

Q: How confident is the AlphaFold model at each residue?
A: For AlphaFold models, the B-factor field carries pLDDT — the model's own estimate of local accuracy on a 0–100 scale. Regions with pLDDT<50 should be treated as essentially unmodeled; they often correspond to intrinsically disordered segments.